Protein AF-F3UB21-F1 (afdb_monomer)

Mean predicted aligned error: 11.21 Å

Nearest PDB structures (foldseek):
  7b24-assembly1_D  TM=7.570E-01  e=1.979E-01  Saccharopolyspora erythraea NRRL 2338
  7b1y-assembly1_A  TM=7.668E-01  e=2.779E-01  Saccharopolyspora erythraea NRRL 2338
  3glx-assembly1_A-2  TM=7.354E-01  e=5.868E-01  Corynebacterium diphtheriae
  1bi3-assembly1_B  TM=7.402E-01  e=6.722E-01  Corynebacterium diphtheriae
  1bi3-assembly1_A  TM=5.750E-01  e=3.407E-01  Corynebacterium diphtheriae

Sequence (76 aa):
MSENISISVLAFFIFRRKIMQKNEQSSRQIVMCHLMAIMRIDIEKAKRIVVEMEEFGLIQFDDMGNVGLLVLEGQS

Secondary structure (DSSP, 8-state):
-HHHHHHHHHHHHHHHHHHHHHS---HHHHHHHHHHHHH---HHHHHHHHHHHHHTTSEEE-TT--EEE-------

Radius of gyration: 15.59 Å; Cα contacts (8 Å, |Δi|>4): 50; chains: 1; bounding box: 47×30×37 Å

Solvent-accessible surface area (backbone atoms only — not comparable to full-atom values): 4461 Å² total; per-residue (Å²): 126,67,64,66,55,52,49,52,52,50,47,48,54,50,49,53,50,53,59,50,63,74,52,65,94,37,39,69,53,57,52,30,50,49,45,22,66,75,69,70,46,55,70,69,58,24,51,51,50,54,52,51,34,41,74,70,55,40,32,46,70,51,97,86,35,49,73,48,74,53,78,82,75,76,90,123

Organism: NCBI:txid888820

Foldseek 3Di:
DPVVVVVVVVVVVVVLVVVVVVPDPQVLVVQLVVCCVPVVDDSVVSNVVSVVCVVVVQWDADPVRDIDGDDPPDPD

Structure (mmCIF, N/CA/C/O backbone):
data_AF-F3UB21-F1
#
_entry.id   AF-F3UB21-F1
#
loop_
_atom_site.group_PDB
_atom_site.id
_atom_site.type_symbol
_atom_site.label_atom_id
_atom_site.label_alt_id
_atom_site.label_comp_id
_atom_site.label_asym_id
_atom_site.label_entity_id
_atom_site.label_seq_id
_atom_site.pdbx_PDB_ins_code
_atom_site.Cartn_x
_atom_site.Cartn_y
_atom_site.Cartn_z
_atom_site.occupancy
_atom_site.B_iso_or_equiv
_atom_site.auth_seq_id
_atom_site.auth_comp_id
_atom_site.auth_asym_id
_atom_site.auth_atom_id
_atom_site.pdbx_PDB_model_num
ATOM 1 N N . MET A 1 1 ? 19.838 15.622 -25.770 1.00 50.56 1 MET A N 1
ATOM 2 C CA . MET A 1 1 ? 19.364 16.060 -24.430 1.00 50.56 1 MET A CA 1
ATOM 3 C C . MET A 1 1 ? 18.139 15.282 -23.931 1.00 50.56 1 MET A C 1
ATOM 5 O O . MET A 1 1 ? 17.939 15.240 -22.726 1.00 50.56 1 MET A O 1
ATOM 9 N N . SER A 1 2 ? 17.343 14.646 -2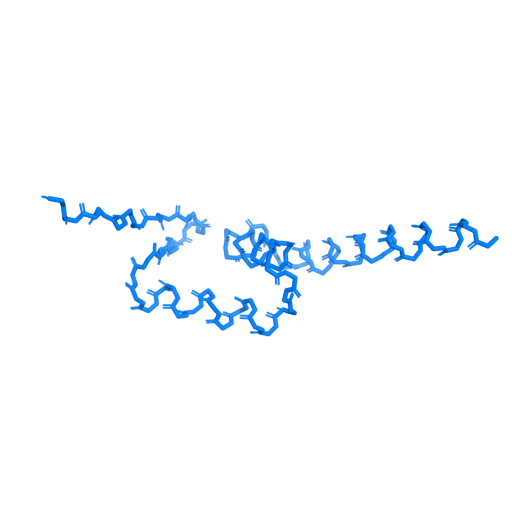4.803 1.00 54.81 2 SER A N 1
ATOM 10 C CA . SER A 1 2 ? 16.122 13.897 -24.445 1.00 54.81 2 SER A CA 1
ATOM 11 C C . SER A 1 2 ? 16.367 12.472 -23.920 1.00 54.81 2 SER A C 1
ATOM 13 O O . SER A 1 2 ? 15.621 11.999 -23.067 1.00 54.81 2 SER A O 1
ATOM 15 N N . GLU A 1 3 ? 17.425 11.792 -24.370 1.00 51.69 3 GLU A N 1
ATOM 16 C CA . GLU A 1 3 ? 17.708 10.398 -23.981 1.00 51.69 3 GLU A CA 1
ATOM 17 C C . GLU A 1 3 ? 18.139 10.263 -22.515 1.00 51.69 3 GLU A C 1
ATOM 19 O O . GLU A 1 3 ? 17.698 9.349 -21.823 1.00 51.69 3 GLU A O 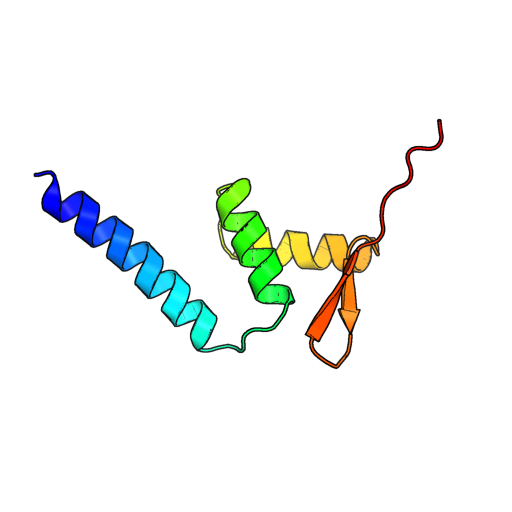1
ATOM 24 N N . ASN A 1 4 ? 18.904 11.227 -21.994 1.00 51.12 4 ASN A N 1
ATOM 25 C CA . ASN A 1 4 ? 19.336 11.230 -20.592 1.00 51.12 4 ASN A CA 1
ATOM 26 C C . ASN A 1 4 ? 18.167 11.411 -19.613 1.00 51.12 4 ASN A C 1
ATOM 28 O O . ASN A 1 4 ? 18.203 10.859 -18.513 1.00 51.12 4 ASN A O 1
ATOM 32 N N . ILE A 1 5 ? 17.121 12.145 -20.012 1.00 56.06 5 ILE A N 1
ATOM 33 C CA . ILE A 1 5 ? 15.897 12.321 -19.212 1.00 56.06 5 ILE A CA 1
ATOM 34 C C . ILE A 1 5 ? 15.108 11.004 -19.193 1.00 56.06 5 ILE A C 1
ATOM 36 O O . ILE A 1 5 ? 14.663 10.564 -18.138 1.00 56.06 5 ILE A O 1
ATOM 40 N N . SER A 1 6 ? 15.009 10.323 -20.339 1.00 61.44 6 SER A N 1
ATOM 41 C CA . SER A 1 6 ? 14.343 9.017 -20.439 1.00 61.44 6 SER A CA 1
ATOM 42 C C . SER A 1 6 ? 15.055 7.940 -19.611 1.00 61.44 6 SER A C 1
ATOM 44 O O . SER A 1 6 ? 14.416 7.215 -18.851 1.00 61.44 6 SER A O 1
ATOM 46 N N . ILE A 1 7 ? 16.391 7.888 -19.669 1.00 66.38 7 ILE A N 1
ATOM 47 C CA . ILE A 1 7 ? 17.200 6.927 -18.906 1.00 66.38 7 ILE A CA 1
ATOM 48 C C . ILE A 1 7 ? 17.095 7.182 -17.403 1.00 66.38 7 ILE A C 1
ATOM 50 O O . ILE A 1 7 ? 16.969 6.227 -16.644 1.00 66.38 7 ILE A O 1
ATOM 54 N N . SER A 1 8 ? 17.109 8.437 -16.949 1.00 59.44 8 SER A N 1
ATOM 55 C CA . SER A 1 8 ? 17.004 8.744 -15.516 1.00 59.44 8 SER A CA 1
ATOM 56 C C . SER A 1 8 ? 15.596 8.502 -14.957 1.00 59.44 8 SER A C 1
ATOM 58 O O . SER A 1 8 ? 15.472 8.005 -13.838 1.00 59.44 8 SER A O 1
ATOM 60 N N . VAL A 1 9 ? 14.537 8.717 -15.745 1.00 62.44 9 VAL A N 1
ATOM 61 C CA . VAL A 1 9 ? 13.164 8.323 -15.378 1.00 62.44 9 VAL A CA 1
ATOM 62 C C . VAL A 1 9 ? 13.016 6.798 -15.354 1.00 62.44 9 VAL A C 1
ATOM 64 O O . VAL A 1 9 ? 12.496 6.243 -14.387 1.00 62.44 9 VAL A O 1
ATOM 67 N N . LEU A 1 10 ? 13.525 6.093 -16.367 1.00 68.00 10 LEU A N 1
ATOM 68 C CA . LEU A 1 10 ? 13.497 4.630 -16.412 1.00 68.00 10 LEU A CA 1
ATOM 69 C C . LEU A 1 10 ? 14.322 4.018 -15.272 1.00 68.00 10 LEU A C 1
ATOM 71 O O . LEU A 1 10 ? 13.875 3.078 -14.620 1.00 68.00 10 LEU A O 1
ATOM 75 N N . ALA A 1 11 ? 15.489 4.587 -14.972 1.00 64.12 11 ALA A N 1
ATOM 76 C CA . ALA A 1 11 ? 16.318 4.201 -13.838 1.00 64.12 11 ALA A CA 1
ATOM 77 C C . ALA A 1 11 ? 15.623 4.491 -12.503 1.00 64.12 11 ALA A C 1
ATOM 79 O O . ALA A 1 11 ? 15.717 3.668 -11.599 1.00 64.12 11 ALA A O 1
ATOM 80 N N . PHE A 1 12 ? 14.869 5.589 -12.380 1.00 70.94 12 PHE A N 1
ATOM 81 C CA . PHE A 1 12 ? 14.039 5.863 -11.207 1.00 70.94 12 PHE A CA 1
ATOM 82 C C . PHE A 1 12 ? 12.959 4.791 -11.027 1.00 70.94 12 PHE A C 1
ATOM 84 O O . PHE A 1 12 ? 12.823 4.248 -9.932 1.00 70.94 12 PHE A O 1
ATOM 91 N N . PHE A 1 13 ? 12.252 4.404 -12.094 1.00 67.38 13 PHE A N 1
ATOM 92 C CA . PHE A 1 13 ? 11.268 3.317 -12.043 1.00 67.38 13 PHE A CA 1
ATOM 93 C C . PHE A 1 13 ? 11.905 1.959 -11.724 1.00 67.38 13 PHE A C 1
ATOM 95 O O . PHE A 1 13 ? 11.382 1.223 -10.889 1.00 67.38 13 PHE A O 1
ATOM 102 N N . ILE A 1 14 ? 13.053 1.630 -12.324 1.00 65.12 14 ILE A N 1
ATOM 103 C CA . ILE A 1 14 ? 13.770 0.372 -12.070 1.00 65.12 14 ILE A CA 1
ATOM 104 C C . ILE A 1 14 ? 14.352 0.344 -10.652 1.00 65.12 14 ILE A C 1
ATOM 106 O O . ILE A 1 14 ? 14.270 -0.685 -9.987 1.00 65.12 14 ILE A O 1
ATOM 110 N N 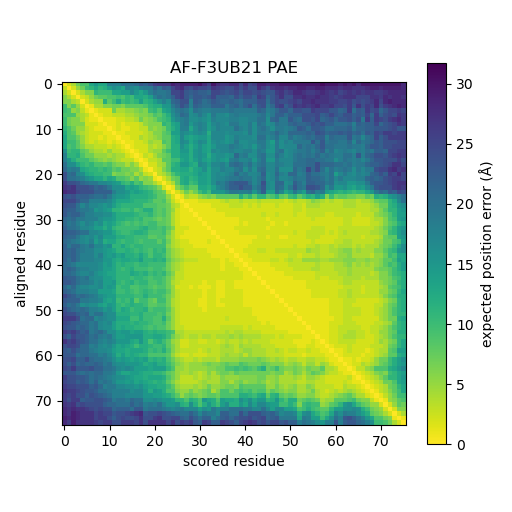. PHE A 1 15 ? 14.897 1.454 -10.155 1.00 67.25 15 PHE A N 1
ATOM 111 C CA . PHE A 1 15 ? 15.435 1.565 -8.799 1.00 67.25 15 PHE A CA 1
ATOM 112 C C . PHE A 1 15 ? 14.325 1.502 -7.746 1.00 67.25 15 PHE A C 1
ATOM 114 O O . PHE A 1 15 ? 14.437 0.731 -6.795 1.00 67.25 15 PHE A O 1
ATOM 121 N N . ARG A 1 16 ? 13.211 2.218 -7.957 1.00 61.09 16 ARG A N 1
ATOM 122 C CA . ARG A 1 16 ? 11.988 2.097 -7.144 1.00 61.09 16 ARG A CA 1
ATOM 123 C C . ARG A 1 16 ? 11.494 0.658 -7.107 1.00 61.09 16 ARG A C 1
ATOM 125 O O . ARG A 1 16 ? 11.294 0.112 -6.027 1.00 61.09 16 ARG A O 1
ATOM 132 N N . ARG A 1 17 ? 11.396 0.015 -8.273 1.00 60.09 17 ARG A N 1
ATOM 133 C CA . ARG A 1 17 ? 11.017 -1.394 -8.393 1.00 60.09 17 ARG A CA 1
ATOM 134 C C . ARG A 1 17 ? 12.011 -2.311 -7.678 1.00 60.09 17 ARG A C 1
ATOM 136 O O . ARG A 1 17 ? 11.591 -3.259 -7.036 1.00 60.09 17 ARG A O 1
ATOM 143 N N . LYS A 1 18 ? 13.316 -2.038 -7.737 1.00 55.06 18 LYS A N 1
ATOM 144 C CA . LYS A 1 18 ? 14.359 -2.849 -7.085 1.00 55.06 18 LYS A CA 1
ATOM 145 C C . LYS A 1 18 ? 14.372 -2.694 -5.561 1.00 55.06 18 LYS A C 1
ATOM 147 O O . LYS A 1 18 ? 14.646 -3.676 -4.879 1.00 55.06 18 LYS A O 1
ATOM 152 N N . ILE A 1 19 ? 14.030 -1.517 -5.030 1.00 57.56 19 ILE A N 1
ATOM 153 C CA . ILE A 1 19 ? 13.769 -1.323 -3.594 1.00 57.56 19 ILE A CA 1
ATOM 154 C C . ILE A 1 19 ? 12.512 -2.100 -3.173 1.00 57.56 19 ILE A C 1
ATOM 156 O O . ILE A 1 19 ? 12.571 -2.836 -2.193 1.00 57.56 19 ILE A O 1
ATOM 160 N N . MET A 1 20 ? 11.423 -2.015 -3.949 1.00 56.81 20 MET A N 1
ATOM 161 C CA . MET A 1 20 ? 10.173 -2.754 -3.690 1.00 56.81 20 MET A CA 1
ATOM 162 C C . MET A 1 20 ? 10.302 -4.273 -3.845 1.00 56.81 20 MET A C 1
ATOM 164 O O . MET A 1 20 ? 9.539 -5.014 -3.256 1.00 56.81 20 MET A O 1
ATOM 168 N N . GLN A 1 21 ? 11.230 -4.772 -4.663 1.00 50.03 21 GLN A N 1
ATOM 169 C CA . GLN A 1 21 ? 11.416 -6.220 -4.824 1.00 50.03 21 GLN A CA 1
ATOM 170 C C . GLN A 1 21 ? 12.234 -6.848 -3.691 1.00 50.03 21 GLN A C 1
ATOM 172 O O . GLN A 1 21 ? 12.212 -8.064 -3.535 1.00 50.03 21 GLN A O 1
ATOM 177 N N . LYS A 1 22 ? 13.000 -6.052 -2.933 1.00 51.47 22 LYS A N 1
ATOM 178 C CA . LYS A 1 22 ? 13.902 -6.574 -1.894 1.00 51.47 22 LYS A CA 1
ATOM 179 C C . LYS A 1 22 ? 13.186 -6.857 -0.569 1.00 51.47 22 LYS A C 1
ATOM 181 O O . LYS A 1 22 ? 13.654 -7.679 0.207 1.00 51.47 22 LYS A O 1
ATOM 186 N N . ASN A 1 23 ? 12.053 -6.202 -0.356 1.00 53.28 23 ASN A N 1
ATOM 187 C CA . ASN A 1 23 ? 11.111 -6.478 0.711 1.00 53.28 23 ASN A CA 1
ATOM 188 C C . ASN A 1 23 ? 9.860 -6.971 -0.015 1.00 53.28 23 ASN A C 1
ATOM 190 O O . ASN A 1 23 ? 9.250 -6.149 -0.667 1.00 53.28 23 ASN A O 1
ATOM 194 N N . GLU A 1 24 ? 9.571 -8.269 -0.004 1.00 47.50 24 GLU A N 1
ATOM 195 C CA . GLU A 1 24 ? 8.322 -8.941 -0.417 1.00 47.50 24 GLU A CA 1
ATOM 196 C C . GLU A 1 24 ? 7.197 -8.120 -1.086 1.00 47.50 24 GLU A C 1
ATOM 198 O O . GLU A 1 24 ? 6.813 -7.046 -0.624 1.00 47.50 24 GLU A O 1
ATOM 203 N N . GLN A 1 25 ? 6.549 -8.726 -2.090 1.00 56.69 25 GLN A N 1
ATOM 204 C CA . GLN A 1 25 ? 5.286 -8.300 -2.724 1.00 56.69 25 GLN A CA 1
ATOM 205 C C . GLN A 1 25 ? 4.081 -8.270 -1.749 1.00 56.69 25 GLN A C 1
ATOM 207 O O . GLN A 1 25 ? 2.980 -8.692 -2.082 1.00 56.69 25 GLN A O 1
ATOM 212 N N . SER A 1 26 ? 4.272 -7.787 -0.527 1.00 74.75 26 SER A N 1
ATOM 213 C CA . SER A 1 26 ? 3.240 -7.547 0.464 1.00 74.75 26 SER A CA 1
ATOM 214 C C . SER A 1 26 ? 2.267 -6.500 -0.067 1.00 74.75 26 SER A C 1
ATOM 216 O O . SER A 1 26 ? 2.686 -5.453 -0.582 1.00 74.75 26 SER A O 1
ATOM 218 N N . SER A 1 27 ? 0.964 -6.732 0.117 1.00 79.31 27 SER A N 1
ATOM 219 C CA . SER A 1 27 ? -0.062 -5.767 -0.289 1.00 79.31 27 SER A CA 1
ATOM 220 C C . SER A 1 27 ? 0.172 -4.380 0.314 1.00 79.31 27 SER A C 1
ATOM 222 O O . SER A 1 27 ? -0.145 -3.387 -0.337 1.00 79.31 27 SER A O 1
ATOM 224 N N . ARG A 1 28 ? 0.828 -4.270 1.484 1.00 83.75 28 ARG A N 1
ATOM 225 C CA . ARG A 1 28 ? 1.221 -2.973 2.072 1.00 83.75 28 ARG A CA 1
ATOM 226 C C . ARG A 1 28 ? 2.085 -2.142 1.129 1.00 83.75 28 ARG A C 1
ATOM 228 O O . ARG A 1 28 ? 1.862 -0.944 0.978 1.00 83.75 28 ARG A O 1
ATOM 235 N N . GLN A 1 29 ? 3.051 -2.759 0.455 1.00 79.75 29 GLN A N 1
ATOM 236 C CA . GLN A 1 29 ? 3.895 -2.042 -0.500 1.00 79.75 29 GLN A CA 1
ATOM 237 C C . GLN A 1 29 ? 3.164 -1.703 -1.785 1.00 79.75 29 GLN A C 1
ATOM 239 O O . GLN A 1 29 ? 3.375 -0.624 -2.330 1.00 79.75 29 GLN A O 1
ATOM 244 N N . ILE A 1 30 ? 2.282 -2.586 -2.250 1.00 83.19 30 ILE A N 1
ATOM 245 C CA . ILE A 1 30 ? 1.451 -2.312 -3.423 1.00 83.19 30 ILE A CA 1
ATOM 246 C C . ILE A 1 30 ? 0.587 -1.077 -3.160 1.00 83.19 30 ILE A C 1
ATOM 248 O O . ILE A 1 30 ? 0.577 -0.167 -3.991 1.00 83.19 30 ILE A O 1
ATOM 252 N N . VAL A 1 31 ? -0.055 -0.996 -1.990 1.00 84.81 31 VAL A N 1
ATOM 253 C CA . VAL A 1 31 ? -0.827 0.180 -1.570 1.00 84.81 31 VAL A CA 1
ATOM 254 C C . VAL A 1 31 ? 0.076 1.412 -1.488 1.00 84.81 31 VAL A C 1
ATOM 256 O O . VAL A 1 31 ? -0.214 2.403 -2.155 1.00 84.81 31 VAL A O 1
ATOM 259 N N . MET A 1 32 ? 1.213 1.352 -0.779 1.00 87.75 32 MET A N 1
ATOM 260 C CA . MET A 1 32 ? 2.153 2.485 -0.702 1.00 87.75 32 MET A CA 1
ATOM 261 C C . MET A 1 32 ? 2.569 2.983 -2.090 1.00 87.75 32 MET A C 1
ATOM 263 O O . MET A 1 32 ? 2.550 4.183 -2.351 1.00 87.75 32 MET A O 1
ATOM 267 N N . CYS A 1 33 ? 2.891 2.085 -3.017 1.00 83.00 33 CYS A N 1
ATOM 268 C CA . CYS A 1 33 ? 3.333 2.467 -4.352 1.00 83.00 33 CYS A CA 1
ATOM 269 C C . CYS A 1 33 ? 2.225 3.083 -5.201 1.00 83.00 33 CYS A C 1
ATOM 271 O O . CYS A 1 33 ? 2.504 4.027 -5.942 1.00 83.00 33 CYS A O 1
ATOM 273 N N . HIS A 1 34 ? 0.982 2.623 -5.057 1.00 84.88 34 HIS A N 1
ATOM 274 C CA . HIS A 1 34 ? -0.165 3.279 -5.683 1.00 84.88 34 HIS A CA 1
ATOM 275 C C . HIS A 1 34 ? -0.386 4.682 -5.109 1.00 84.88 34 HIS A C 1
ATOM 277 O O . HIS A 1 34 ? -0.529 5.631 -5.880 1.00 84.88 3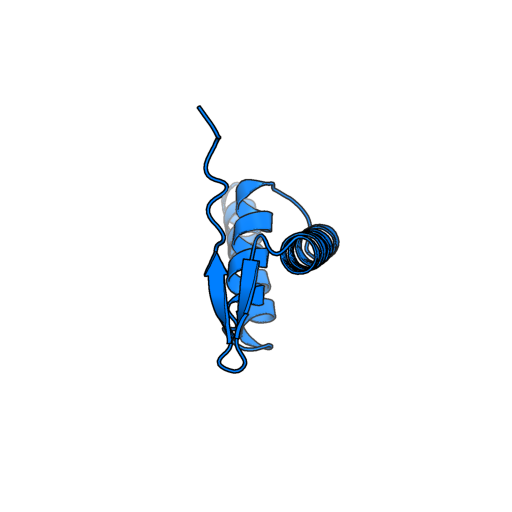4 HIS A O 1
ATOM 283 N N . LEU A 1 35 ? -0.325 4.848 -3.782 1.00 86.62 35 LEU A N 1
ATOM 284 C CA . LEU A 1 35 ? -0.438 6.162 -3.134 1.00 86.62 35 LEU A CA 1
ATOM 285 C C . LEU A 1 35 ? 0.655 7.115 -3.634 1.00 86.62 35 LEU A C 1
ATOM 287 O O . LEU A 1 35 ? 0.376 8.256 -3.996 1.00 86.62 35 LEU A O 1
ATOM 291 N N . MET A 1 36 ? 1.893 6.632 -3.734 1.00 88.94 36 MET A N 1
ATOM 292 C CA . MET A 1 36 ? 3.031 7.411 -4.229 1.00 88.94 36 MET A CA 1
ATOM 293 C C . MET A 1 36 ? 2.874 7.803 -5.699 1.00 88.94 36 MET A C 1
ATOM 295 O O . MET A 1 36 ? 3.232 8.919 -6.066 1.00 88.94 36 MET A O 1
ATOM 299 N N . ALA A 1 37 ? 2.336 6.917 -6.540 1.00 84.94 37 ALA A N 1
ATOM 300 C CA . ALA A 1 37 ? 2.119 7.194 -7.957 1.00 84.94 37 ALA A CA 1
ATOM 301 C C . ALA A 1 37 ? 0.980 8.201 -8.186 1.00 84.94 37 ALA A C 1
ATOM 303 O O . ALA A 1 37 ? 1.140 9.142 -8.964 1.00 84.94 37 ALA A O 1
ATOM 304 N N . ILE A 1 38 ? -0.148 8.023 -7.495 1.00 86.56 38 ILE 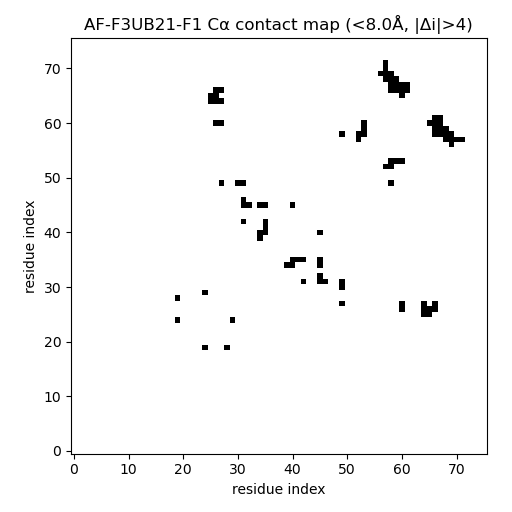A N 1
ATOM 305 C CA . ILE A 1 38 ? -1.360 8.830 -7.688 1.00 86.56 38 ILE A CA 1
ATOM 306 C C . ILE A 1 38 ? -1.223 10.187 -6.996 1.00 86.56 38 ILE A C 1
ATOM 308 O O . ILE A 1 38 ? -1.451 11.222 -7.617 1.00 86.56 38 ILE A O 1
ATOM 312 N N . MET A 1 39 ? -0.796 10.202 -5.731 1.00 88.25 39 MET A N 1
ATOM 313 C CA . MET A 1 39 ? -0.677 11.436 -4.947 1.00 88.25 39 MET A CA 1
ATOM 314 C C . MET A 1 39 ? 0.673 12.139 -5.116 1.00 88.25 39 MET A C 1
ATOM 316 O O . MET A 1 39 ? 0.861 13.229 -4.581 1.00 88.25 39 MET A O 1
ATOM 320 N N . ARG A 1 40 ? 1.619 11.537 -5.854 1.00 88.69 40 ARG A N 1
ATOM 321 C CA . ARG A 1 40 ? 2.979 12.068 -6.073 1.00 88.69 40 ARG A CA 1
ATOM 322 C C . ARG A 1 40 ? 3.721 12.375 -4.766 1.00 88.69 40 ARG A C 1
ATOM 324 O O . ARG A 1 40 ? 4.455 13.356 -4.667 1.00 88.69 40 ARG A O 1
ATOM 331 N N . ILE A 1 41 ? 3.524 11.522 -3.765 1.00 87.94 41 ILE A N 1
ATOM 332 C CA . ILE A 1 41 ? 4.149 11.629 -2.444 1.00 87.94 41 ILE A CA 1
ATOM 333 C C . ILE A 1 41 ? 5.395 10.746 -2.329 1.00 87.94 41 ILE A C 1
ATOM 335 O O . ILE A 1 41 ? 5.584 9.775 -3.069 1.00 87.94 41 ILE A O 1
ATOM 339 N N . ASP A 1 42 ? 6.267 11.097 -1.387 1.00 87.44 42 ASP A N 1
ATOM 340 C CA . ASP A 1 42 ? 7.414 10.275 -1.021 1.00 87.44 42 ASP A CA 1
ATOM 341 C C . ASP A 1 42 ? 7.004 9.032 -0.209 1.00 87.44 42 ASP A C 1
ATOM 343 O O . ASP A 1 42 ? 5.840 8.824 0.141 1.00 87.44 42 ASP A O 1
ATOM 347 N N . ILE A 1 43 ? 7.989 8.170 0.047 1.00 83.88 43 ILE A N 1
ATOM 348 C CA . ILE A 1 43 ? 7.779 6.892 0.732 1.00 83.88 43 ILE A CA 1
ATOM 349 C C . ILE A 1 43 ? 7.406 7.063 2.210 1.00 83.88 43 ILE A C 1
ATOM 351 O O . ILE A 1 43 ? 6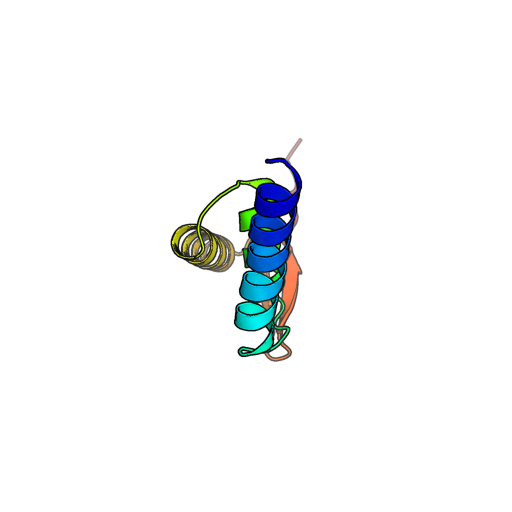.619 6.271 2.718 1.00 83.88 43 ILE A O 1
ATOM 355 N N . GLU A 1 44 ? 7.907 8.100 2.883 1.00 89.38 44 GLU A N 1
ATOM 356 C CA . GLU A 1 44 ? 7.620 8.341 4.300 1.00 89.38 44 GLU A CA 1
ATOM 357 C C . GLU A 1 44 ? 6.169 8.786 4.481 1.00 89.38 44 GLU A C 1
ATOM 359 O O . GLU A 1 44 ? 5.450 8.264 5.335 1.00 89.38 44 GLU A O 1
ATOM 364 N N . LYS A 1 45 ? 5.693 9.681 3.608 1.00 91.75 45 LYS A N 1
ATOM 365 C CA . LYS A 1 45 ? 4.281 10.075 3.568 1.00 91.75 45 LYS A CA 1
ATOM 366 C C . LYS A 1 45 ? 3.375 8.902 3.223 1.00 91.75 45 LYS A C 1
ATOM 368 O O . LYS A 1 45 ? 2.350 8.725 3.869 1.00 91.75 45 LYS A O 1
ATOM 373 N N . ALA A 1 46 ? 3.745 8.087 2.237 1.00 89.38 46 ALA A N 1
ATOM 374 C CA . ALA A 1 46 ? 2.942 6.930 1.856 1.00 89.38 46 ALA A CA 1
ATOM 375 C C . ALA A 1 46 ? 2.849 5.893 2.978 1.00 89.38 46 ALA A C 1
ATOM 377 O O . ALA A 1 46 ? 1.766 5.385 3.250 1.00 89.38 46 ALA A O 1
ATOM 378 N N . LYS A 1 47 ? 3.963 5.632 3.669 1.00 91.06 47 LYS A N 1
ATOM 379 C CA . LYS A 1 47 ? 3.999 4.755 4.840 1.00 91.06 47 LYS A CA 1
ATOM 380 C C . LYS A 1 47 ? 3.081 5.268 5.945 1.00 91.06 47 LYS A C 1
ATOM 382 O O . LYS A 1 47 ? 2.298 4.492 6.482 1.00 91.06 47 LYS A O 1
ATOM 387 N N . ARG A 1 48 ? 3.148 6.566 6.252 1.00 93.81 48 ARG A N 1
ATOM 388 C CA . ARG A 1 48 ? 2.286 7.192 7.259 1.00 93.81 48 ARG A CA 1
ATOM 389 C C . ARG A 1 48 ? 0.804 7.062 6.905 1.00 93.81 48 ARG A C 1
ATOM 391 O O . ARG A 1 48 ? 0.026 6.660 7.755 1.00 93.81 48 ARG A O 1
ATOM 398 N N . ILE A 1 49 ? 0.437 7.330 5.653 1.00 93.06 49 ILE A N 1
ATOM 399 C CA . ILE A 1 49 ? -0.952 7.208 5.192 1.00 93.06 49 ILE A CA 1
ATOM 400 C C . ILE A 1 49 ? -1.447 5.764 5.305 1.00 93.06 49 ILE A C 1
ATOM 402 O O . ILE A 1 49 ? -2.562 5.552 5.757 1.00 93.06 49 ILE A O 1
ATOM 406 N N . VAL A 1 50 ? -0.636 4.765 4.938 1.00 90.38 50 VAL A N 1
ATOM 407 C CA . VAL A 1 50 ? -1.028 3.352 5.093 1.00 90.38 50 VAL A CA 1
ATOM 408 C C . VAL A 1 50 ? -1.281 2.996 6.558 1.00 90.38 50 VAL A C 1
ATOM 410 O O . VAL A 1 50 ? -2.265 2.321 6.834 1.00 90.38 50 VAL A O 1
ATOM 413 N N . VAL A 1 51 ? -0.448 3.481 7.486 1.00 92.19 51 VAL A N 1
ATOM 414 C CA . VAL A 1 51 ? -0.665 3.286 8.931 1.00 92.19 51 VAL A CA 1
ATOM 415 C C . VAL A 1 51 ? -1.960 3.957 9.384 1.00 92.19 51 VAL A C 1
ATOM 417 O O . VAL A 1 51 ? -2.783 3.303 10.008 1.00 92.19 51 VAL A O 1
ATOM 420 N N . GLU A 1 52 ? -2.182 5.220 9.016 1.00 93.50 52 GLU A N 1
ATOM 421 C CA . GLU A 1 52 ? -3.409 5.946 9.369 1.00 93.50 52 GLU A CA 1
ATOM 422 C C . GLU A 1 52 ? -4.652 5.231 8.806 1.00 93.50 52 GLU A C 1
ATOM 424 O O . GLU A 1 52 ? -5.624 5.014 9.521 1.00 93.50 52 GLU A O 1
ATOM 429 N N . MET A 1 53 ? -4.622 4.782 7.548 1.00 91.12 53 MET A N 1
ATOM 430 C CA . MET A 1 53 ? -5.730 4.034 6.940 1.00 91.12 53 MET A CA 1
ATOM 431 C C . MET A 1 53 ? -6.002 2.697 7.644 1.00 91.12 53 MET A C 1
ATOM 433 O O . MET A 1 53 ? -7.158 2.280 7.705 1.00 91.12 53 MET A O 1
ATOM 437 N N . GLU A 1 54 ? -4.968 2.028 8.157 1.00 89.75 54 GLU A N 1
ATOM 438 C CA . GLU A 1 54 ? -5.099 0.792 8.934 1.00 89.75 54 GLU A CA 1
ATOM 439 C C . GLU A 1 54 ? -5.679 1.070 10.333 1.00 89.75 54 GLU A C 1
ATOM 441 O O . GLU A 1 54 ? -6.612 0.389 10.756 1.00 89.75 54 GLU A O 1
ATOM 446 N N . GLU A 1 55 ? -5.223 2.133 11.006 1.00 90.50 55 GLU A N 1
ATOM 447 C CA . GLU A 1 55 ? -5.757 2.594 12.298 1.00 90.50 55 GLU A CA 1
ATOM 448 C C . GLU A 1 55 ? -7.231 3.017 12.211 1.00 90.50 55 GLU A C 1
ATOM 450 O O . GLU A 1 55 ? -8.025 2.699 13.096 1.00 90.50 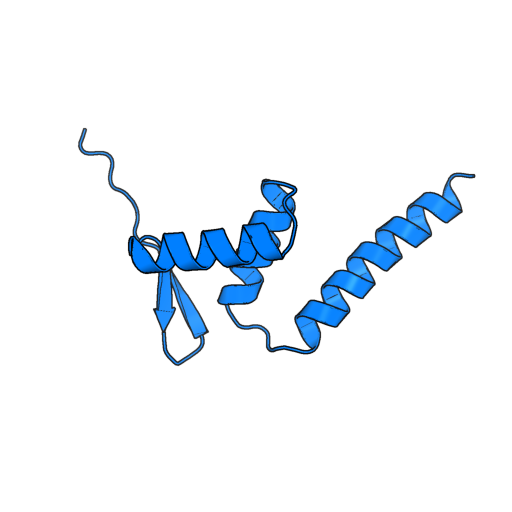55 GLU A O 1
ATOM 455 N N . PHE A 1 56 ? -7.625 3.691 11.127 1.00 89.19 56 PHE A N 1
ATOM 456 C CA . PHE A 1 56 ? -9.020 4.057 10.866 1.00 89.19 56 PHE A CA 1
ATOM 457 C C . PHE A 1 56 ? -9.872 2.882 10.356 1.00 89.19 56 PHE A C 1
ATOM 459 O O . PHE A 1 56 ? -11.066 3.059 10.112 1.00 89.19 56 PHE A O 1
ATOM 466 N N . GLY A 1 57 ? -9.285 1.694 10.169 1.00 87.50 57 GLY A N 1
ATOM 467 C CA . GLY A 1 57 ? -9.979 0.509 9.662 1.00 87.50 57 GLY A CA 1
ATOM 468 C C . GLY A 1 57 ? -10.438 0.625 8.205 1.00 87.50 57 GLY A C 1
ATOM 469 O O . GLY A 1 57 ? -11.273 -0.162 7.769 1.00 87.50 57 GLY A O 1
ATOM 470 N N . LEU A 1 58 ? -9.907 1.592 7.449 1.00 87.44 58 LEU A N 1
ATOM 471 C CA . LEU A 1 58 ? -10.201 1.780 6.024 1.00 87.44 58 LEU A CA 1
ATOM 472 C C . LEU A 1 58 ? -9.569 0.674 5.182 1.00 87.44 58 LEU A C 1
ATOM 474 O O . LEU A 1 58 ? -10.150 0.232 4.193 1.00 87.44 58 LEU A O 1
ATOM 478 N N . ILE A 1 59 ? -8.379 0.231 5.581 1.00 88.31 59 ILE A N 1
ATOM 479 C CA . ILE A 1 59 ? -7.711 -0.943 5.025 1.00 88.31 59 ILE A CA 1
ATOM 480 C C . ILE A 1 59 ? -7.326 -1.885 6.153 1.00 88.31 59 ILE A C 1
ATOM 482 O O . ILE A 1 59 ? -7.035 -1.457 7.264 1.00 88.31 59 ILE A O 1
ATOM 486 N N . GLN A 1 60 ? -7.299 -3.173 5.858 1.00 86.88 60 GLN A N 1
ATOM 487 C CA . GLN A 1 60 ? -6.796 -4.191 6.767 1.00 86.88 60 GLN A CA 1
ATOM 488 C C . GLN A 1 60 ? -5.873 -5.106 5.989 1.00 86.88 60 GLN A C 1
ATOM 490 O O . GLN A 1 60 ? -6.148 -5.424 4.832 1.00 86.88 60 GLN A O 1
ATOM 495 N N . PHE A 1 61 ? -4.786 -5.531 6.619 1.00 85.88 61 PHE A N 1
ATOM 496 C CA . PHE A 1 61 ? -3.916 -6.542 6.045 1.00 85.88 61 PHE A CA 1
ATOM 497 C C . PHE A 1 61 ? -3.980 -7.798 6.895 1.00 85.88 61 PHE A C 1
ATOM 499 O O . PHE A 1 61 ? -3.776 -7.721 8.105 1.00 85.88 61 PHE A O 1
ATOM 506 N N . ASP A 1 62 ? -4.255 -8.935 6.267 1.00 82.25 62 ASP A N 1
ATOM 507 C CA . ASP A 1 62 ? -4.229 -10.219 6.964 1.00 82.25 62 ASP A CA 1
ATOM 508 C C . ASP A 1 62 ? -2.792 -10.750 7.122 1.00 82.25 62 ASP A C 1
ATOM 510 O O . ASP A 1 62 ? -1.827 -10.201 6.574 1.00 82.25 62 ASP A O 1
ATOM 514 N N . ASP A 1 63 ? -2.651 -11.848 7.865 1.00 77.50 63 ASP A N 1
ATOM 515 C CA . ASP A 1 63 ? -1.363 -12.512 8.108 1.00 77.50 63 ASP A CA 1
ATOM 516 C C . ASP A 1 63 ? -0.736 -13.095 6.829 1.00 77.50 63 ASP A C 1
ATOM 518 O O . ASP A 1 63 ? 0.464 -13.365 6.787 1.00 77.50 63 ASP A O 1
ATOM 522 N N . MET A 1 64 ? -1.531 -13.273 5.770 1.00 77.38 64 MET A N 1
ATOM 523 C CA . MET A 1 64 ? -1.065 -13.694 4.445 1.00 77.38 64 MET A CA 1
ATOM 524 C C . MET A 1 64 ? -0.636 -12.496 3.583 1.00 77.38 64 MET A C 1
ATOM 526 O O . MET A 1 64 ? -0.142 -12.670 2.469 1.00 77.38 64 MET A O 1
ATOM 530 N N . GLY A 1 65 ? -0.797 -11.274 4.095 1.00 71.62 65 GLY A N 1
ATOM 531 C CA . GLY A 1 65 ? -0.460 -10.039 3.415 1.00 71.62 65 GLY A CA 1
ATOM 532 C C . GLY A 1 65 ? -1.462 -9.628 2.342 1.00 71.62 65 GLY A C 1
ATOM 533 O O . GLY A 1 65 ? -1.087 -8.807 1.507 1.00 71.62 65 GLY A O 1
ATOM 534 N N . ASN A 1 66 ? -2.690 -10.152 2.335 1.00 79.25 66 ASN A N 1
ATOM 535 C CA . ASN A 1 66 ? -3.784 -9.666 1.490 1.00 79.25 66 ASN A CA 1
ATOM 536 C C . ASN A 1 66 ? -4.347 -8.359 2.047 1.00 79.25 66 ASN A C 1
ATOM 538 O O . ASN A 1 66 ? -4.213 -8.084 3.234 1.00 79.25 66 ASN A O 1
ATOM 542 N N . VAL A 1 67 ? -4.990 -7.555 1.198 1.00 82.69 67 VAL A N 1
ATOM 543 C CA . VAL A 1 67 ? -5.622 -6.292 1.601 1.00 82.69 67 VAL A CA 1
ATOM 544 C C . VAL A 1 67 ? -7.146 -6.396 1.543 1.00 82.69 67 VAL A C 1
ATOM 546 O O . VAL A 1 67 ? -7.718 -6.696 0.497 1.00 82.69 67 VAL A O 1
ATOM 549 N N . GLY A 1 68 ? -7.802 -6.127 2.669 1.00 81.25 68 GLY A N 1
ATOM 550 C CA . GLY A 1 68 ? -9.232 -5.845 2.759 1.00 81.25 68 GLY A CA 1
ATOM 551 C C . GLY A 1 68 ? -9.473 -4.337 2.724 1.00 81.25 68 GLY A C 1
ATOM 552 O O . GLY A 1 68 ? -8.718 -3.579 3.330 1.00 81.25 68 GLY A O 1
ATOM 553 N N . LEU A 1 69 ? -10.511 -3.897 2.011 1.00 81.12 69 LEU A N 1
ATOM 554 C CA . LEU A 1 69 ? -10.922 -2.494 1.927 1.00 81.12 69 LEU A CA 1
ATOM 555 C C . LEU A 1 69 ? -12.301 -2.342 2.567 1.00 81.12 69 LEU A C 1
ATOM 557 O O . LEU A 1 69 ? -13.247 -3.012 2.151 1.00 81.12 69 LEU A O 1
ATOM 561 N N . LEU A 1 70 ? -12.426 -1.434 3.531 1.00 76.62 70 LEU A N 1
ATOM 562 C CA . LEU A 1 70 ? -13.727 -1.007 4.021 1.00 76.62 70 LEU A CA 1
ATOM 563 C C . LEU A 1 70 ? -14.277 0.057 3.067 1.00 76.62 70 LEU A C 1
ATOM 565 O O . LEU A 1 70 ? -13.720 1.148 2.935 1.00 76.62 70 LEU A O 1
ATOM 569 N N . VAL A 1 71 ? -15.371 -0.263 2.379 1.00 66.81 71 VAL A N 1
ATOM 570 C CA . VAL A 1 71 ? -16.096 0.726 1.578 1.00 66.81 71 VAL A CA 1
ATOM 571 C C . VAL A 1 71 ? -16.832 1.642 2.548 1.00 66.81 71 VAL A C 1
ATOM 573 O O . VAL A 1 71 ? -17.710 1.194 3.282 1.00 66.81 71 VAL A O 1
ATOM 576 N N . LEU A 1 72 ? -16.469 2.925 2.563 1.00 65.31 72 LEU A N 1
ATOM 577 C CA . LEU A 1 72 ? -17.263 3.945 3.238 1.00 65.31 72 LEU A CA 1
ATOM 578 C C . LEU A 1 72 ? -18.571 4.090 2.456 1.00 65.31 72 LEU A C 1
ATOM 580 O O . LEU A 1 72 ? -18.626 4.805 1.455 1.00 65.31 72 LEU A O 1
ATOM 584 N N . GLU A 1 73 ? -19.611 3.367 2.870 1.00 63.25 73 GLU A N 1
ATOM 585 C CA . GLU A 1 73 ? -20.957 3.627 2.377 1.00 63.25 73 GLU A CA 1
ATOM 586 C C . GLU A 1 73 ? -21.329 5.048 2.803 1.00 63.25 73 GLU A C 1
ATOM 588 O O . GLU A 1 73 ? -21.432 5.363 3.991 1.00 63.25 73 GLU A O 1
ATOM 593 N N . GLY A 1 74 ? -21.476 5.940 1.822 1.00 52.94 74 GLY A N 1
ATOM 594 C CA . GLY A 1 74 ? -22.106 7.226 2.061 1.00 52.94 74 GLY A CA 1
ATOM 595 C C . GLY A 1 74 ? -23.534 6.947 2.500 1.00 52.94 74 GLY A C 1
ATOM 596 O O . GLY A 1 74 ? -24.325 6.452 1.701 1.00 52.94 74 GLY A O 1
ATOM 597 N N . GLN A 1 75 ? -23.853 7.219 3.765 1.00 56.62 75 GLN A N 1
ATOM 598 C CA . GLN A 1 75 ? -25.243 7.258 4.203 1.00 56.62 75 GLN A CA 1
ATOM 599 C C . GLN A 1 75 ? -25.928 8.354 3.387 1.00 56.62 75 GLN A C 1
ATOM 601 O O . GLN A 1 75 ? -25.651 9.539 3.581 1.00 56.62 75 GLN A O 1
ATOM 606 N N . SER A 1 76 ? -26.733 7.933 2.413 1.00 53.84 76 SER A N 1
ATOM 607 C CA . SER A 1 76 ? -27.581 8.805 1.608 1.00 53.84 76 SER A CA 1
ATOM 608 C C . SER A 1 76 ? -29.005 8.807 2.129 1.00 53.84 76 SER A C 1
ATOM 610 O O . SER A 1 76 ? -29.423 7.803 2.748 1.00 53.84 76 SER A O 1
#

pLDDT: mean 74.74, std 14.34, range [47.5, 93.81]

=== Feature glossary ===
A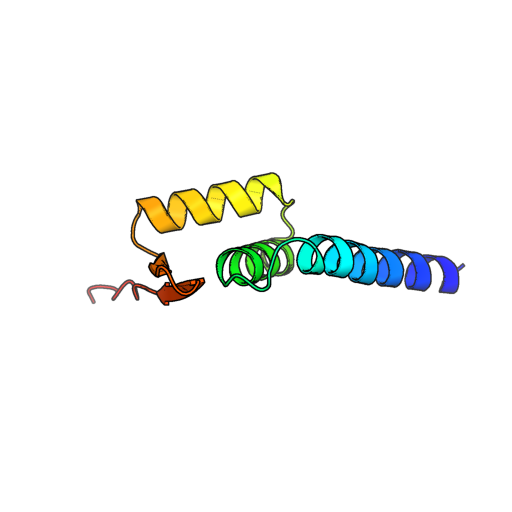 reading guide for the features in this record.

Start from the sequence.

  · Sequence gives the chain of amino acids in standard one-letter code (A=alanine, C=cysteine, …, Y=tyrosine), read N→C. It is the only feature that is directly encoded by the gene; all structural features are derived from the folded form of this sequence.

Fold it, and you get atomic coordinates and the backbone conformation that goes with them.

  · The mmCIF table is the protein's shape written out atom by atom. For each backbone N, Cα, C, and carbonyl O, it records an (x, y, z) coordinate triple in Å plus the residue type, chain letter, and residue number.

  · Backbone dihedral angles. Every residue except chain termini ha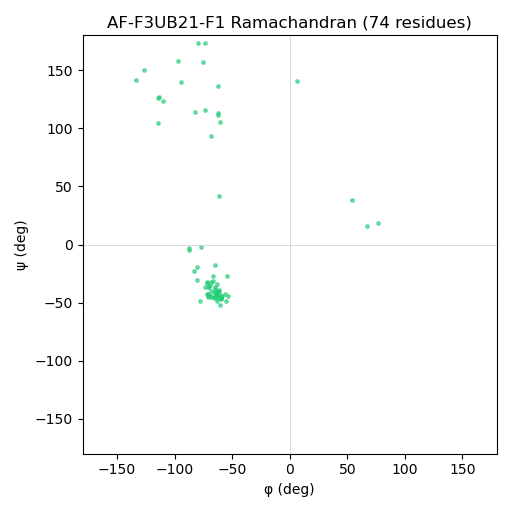s a φ (preceding-C → N → Cα → C) and a ψ (N → Cα → C → next-N). They are reported in degrees following the IUPAC sign convention. Secondary structure is essentially a statement about which (φ, ψ) basin each residue occupies.

  · DSSP 8-state secondary structure assigns each residue one of H (α-helix), G (3₁₀-helix), I (π-helix), E (extended β-strand), B (isolated β-bridge), T (hydrogen-bonded turn), S (bend), or '-' (coil). The assignment is computed from backbone hydrogen-bond geometry via the Kabsch–Sander algorithm.

  · P-SEA three-state annotation labels each residue as helix, strand, or coil based purely on the geometry of the Cα trace. It serves as a fallback when the full backbone (and thus DSSP) is unavailable.

Summarize the fold with a handful of shape descriptors and a per-residue structural alphabet.

  · Radius of gyration (Rg) is the root-mean-square distance of Cα atoms from their centroid — a single number for overall size and compactness. A globular domain of N residues has Rg ≈ 2.2·N^0.38 Å; an extended or disordered chain has a much larger Rg. The Cα contact count is the number of residue pairs whose Cα atoms are within 8 Å and are more than four positions apart in sequence — a standard proxy for tertiary packing density. The bounding box is the smallest axis-aligned box enclosing all Cα atoms.

  · Foldseek's 3Di representation compresses backbone geometry into a per-residue letter drawn from a learned twenty-state alphabet. It captures the tertiary interaction pattern around each residue — which residues are packed against it in space, regardless of where they are in sequence.

  · Accessible surface area quantifies burial. A residue with SASA near zero is packed into the hydrophobic core; one with SASA >100 Å² sits on the surface. Computed here via the Shrake–Rupley numerical algorithm with a 1.4 Å probe.

Ask how reliable the model is.

  · For AlphaFold models, the B-factor field carries pLDDT — the model's own estimate of local accuracy on a 0–100 scale. Regions with pLDDT<50 should be treated as essentially unmodeled; they often correspond to intrinsically disordered segments.

  · For experimental (PDB) structures, the B-factor (temperature factor) quantifies the positional spread of each atom in the crystal — a combination of thermal vibration and static disorder — in units of Å². High B-factors mark flexible loops or poorly resolved regions; low B-factors mark the rigid, well-ordered core.

  · PAE(i, j) answers: if I align the predicted and true structures on residue i, how far off (in Å) do I expect residue j to be? A block-diagonal PAE matrix with low values on the blocks and high values off-diagonal is the signature of a multi-domain protein with confidently predicted domains but uncertain inter-domain orientation.

Place it in context: what it resembles, what it is annotated as, and how it looks.

  · Structural nearest neighbors (via Foldseek easy-search vs the PDB). Reported per hit: target PDB id, E-value, and alignment TM-score. A TM-score above ~0.5 is the conventional threshold for 'same fold'.

  · Functional annotations link the protein to curated databases. InterPro entries identify conserved domains and families by matching the sequence against member-database signatures (Pfam, PROSITE, CDD, …). Gene Ontology (GO) terms describe molecular function, biological process, and cellular component in a controlled vocabulary. CATH places the structure in a hierarchical fold classification (Class/Architecture/Topology/Homologous-superfamily). The organism is the source species.

  · Plot images: a contact map (which residues are close in 3D, as an N×N binary image), a Ramachandran scatter (backbone torsion angles, revealing secondary-structure composition at a glance), and — for AlphaFold structures — a PAE heatmap (pairwise prediction confidence).

  · Structure images are PyMOL renders from six orthogonal camera directions. Cartoon representation draws helices as coils and strands as arrows; sticks shows the backbone as bonds; surface shows the solvent-excluded envelope. Rainbow coloring maps sequence position to hue (blue→red, N→C); chain coloring assigns a distinct color per polypeptide.